Protein AF-A0A2G2GBQ9-F1 (afdb_monomer_lite)

Secondary structure (DSSP, 8-state):
--HHHHHHHHHHHHHHTT-EE---SSEEEEESSSS-SSEEEEEEETTEEEEEEEETTEE-SS-SEEE-SHHHHHHHHHHHHHHHH--------

Radius of gyration: 13.44 Å; chains: 1; bounding box: 28×28×45 Å

pLDDT: mean 84.41, std 14.77, range [45.75, 96.94]

Sequence (93 aa):
MDIELGIIIIKEVARENGFKITDGTSSFQIFKDRVHPESFKVQKKNDDLLIYQWEDEDYGKNCIYSLRSLNDIVKFCNVLIASTDIRGGRTKD

Foldseek 3Di:
DPVQVLVVLLVVLLVVLQWDWDDDDQKIKTHRDPDDPWMWIWGDDPQWTFIFTDDDDGRDPDGPDTHNDPVSSVVVSVVSNVVSPPPPDPPPD

Structure (mmCIF, N/CA/C/O backbone):
data_AF-A0A2G2GBQ9-F1
#
_entry.id   AF-A0A2G2GBQ9-F1
#
loop_
_atom_site.group_PDB
_atom_site.id
_atom_site.type_symbol
_atom_site.label_atom_id
_atom_site.label_alt_id
_atom_site.label_comp_id
_atom_site.label_asym_id
_atom_site.label_entity_id
_atom_site.label_seq_id
_atom_site.pdbx_PDB_ins_code
_atom_site.Cartn_x
_atom_site.Cartn_y
_atom_site.Cartn_z
_atom_site.occupancy
_atom_site.B_iso_or_equiv
_atom_site.auth_seq_id
_atom_site.auth_comp_id
_atom_site.auth_asym_id
_atom_site.auth_atom_id
_atom_site.pdbx_PDB_model_num
ATOM 1 N N . MET A 1 1 ? -11.383 0.765 11.332 1.00 80.75 1 MET A N 1
ATOM 2 C CA . MET A 1 1 ? -10.700 -0.464 10.864 1.00 80.75 1 MET A CA 1
ATOM 3 C C . MET A 1 1 ? -9.450 -0.649 11.704 1.00 80.75 1 MET A C 1
ATOM 5 O O . MET A 1 1 ? -8.893 0.359 12.116 1.00 80.75 1 MET A O 1
ATOM 9 N N . ASP A 1 2 ? -9.006 -1.878 11.966 1.00 88.56 2 ASP A N 1
ATOM 10 C CA . ASP A 1 2 ? -7.669 -2.070 12.539 1.00 88.56 2 ASP A CA 1
ATOM 11 C C . ASP A 1 2 ? -6.616 -1.743 11.465 1.00 88.56 2 ASP A C 1
ATOM 13 O O . ASP A 1 2 ? -6.378 -2.517 10.536 1.00 88.56 2 ASP A O 1
ATOM 17 N N . ILE A 1 3 ? -6.060 -0.532 11.550 1.00 89.75 3 ILE A N 1
ATOM 18 C CA . ILE A 1 3 ? -5.080 -0.011 10.594 1.00 89.75 3 ILE A CA 1
ATOM 19 C C . ILE A 1 3 ? -3.783 -0.814 10.644 1.00 89.75 3 ILE A C 1
ATOM 21 O O . ILE A 1 3 ? -3.172 -1.036 9.600 1.00 89.75 3 ILE A O 1
ATOM 25 N N . GLU A 1 4 ? -3.375 -1.266 11.827 1.00 91.56 4 GLU A N 1
ATOM 26 C CA . GLU A 1 4 ? -2.130 -2.012 11.989 1.00 91.56 4 GLU A CA 1
ATOM 27 C C . GLU A 1 4 ? -2.255 -3.384 11.325 1.00 91.56 4 GLU A C 1
ATOM 29 O O . GLU A 1 4 ? -1.385 -3.774 10.544 1.00 91.56 4 GLU A O 1
ATOM 34 N N . LEU A 1 5 ? -3.395 -4.060 11.520 1.00 92.94 5 LEU A N 1
ATOM 35 C CA . LEU A 1 5 ? -3.709 -5.286 10.787 1.00 92.94 5 LEU A CA 1
ATOM 36 C C . LEU A 1 5 ? -3.717 -5.052 9.270 1.00 92.94 5 LEU A C 1
ATOM 38 O O . LEU A 1 5 ? -3.172 -5.857 8.516 1.00 92.94 5 LEU A O 1
ATOM 42 N N . GLY A 1 6 ? -4.289 -3.939 8.807 1.00 94.50 6 GLY A N 1
ATOM 43 C CA . GLY A 1 6 ? -4.308 -3.606 7.384 1.00 94.50 6 GLY A CA 1
ATOM 44 C C . GLY A 1 6 ? -2.921 -3.391 6.782 1.00 94.50 6 GLY A C 1
ATOM 45 O O . GLY A 1 6 ? -2.635 -3.895 5.697 1.00 94.50 6 GLY A O 1
ATOM 46 N N . ILE A 1 7 ? -2.037 -2.699 7.504 1.00 95.25 7 ILE A N 1
ATOM 47 C CA . ILE A 1 7 ? -0.635 -2.519 7.109 1.00 95.25 7 ILE A CA 1
ATOM 48 C C . ILE A 1 7 ? 0.076 -3.872 7.028 1.00 95.25 7 ILE A C 1
ATOM 50 O O . ILE A 1 7 ? 0.808 -4.108 6.067 1.00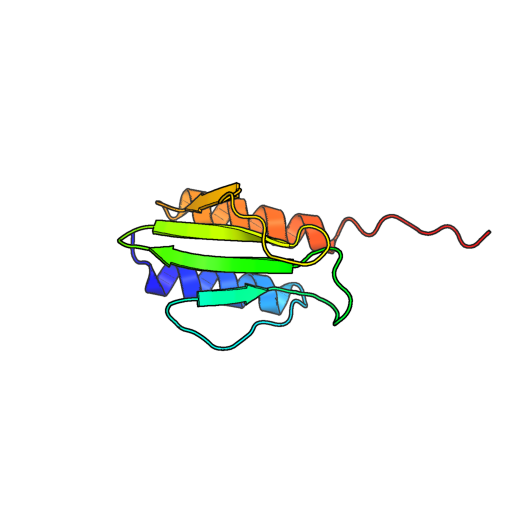 95.25 7 ILE A O 1
ATOM 54 N N . ILE A 1 8 ? -0.145 -4.757 8.005 1.00 95.69 8 ILE A N 1
ATOM 55 C CA . ILE A 1 8 ? 0.436 -6.106 8.017 1.00 95.69 8 ILE A CA 1
ATOM 56 C C . ILE A 1 8 ? -0.008 -6.885 6.776 1.00 95.69 8 ILE A C 1
ATOM 58 O O . ILE A 1 8 ? 0.846 -7.359 6.033 1.00 95.69 8 ILE A O 1
ATOM 62 N N . ILE A 1 9 ? -1.315 -6.942 6.495 1.00 96.50 9 ILE A N 1
ATOM 63 C CA . ILE A 1 9 ? -1.861 -7.667 5.335 1.00 96.50 9 ILE A CA 1
ATOM 64 C C . ILE A 1 9 ? -1.254 -7.149 4.026 1.00 96.50 9 ILE A C 1
ATOM 66 O O . ILE A 1 9 ? -0.759 -7.939 3.226 1.00 96.50 9 ILE A O 1
ATOM 70 N N . ILE A 1 10 ? -1.243 -5.827 3.820 1.00 96.00 10 ILE A N 1
ATOM 71 C CA . ILE A 1 10 ? -0.690 -5.223 2.599 1.00 96.00 10 ILE A CA 1
ATOM 72 C C . ILE A 1 10 ? 0.790 -5.586 2.436 1.00 96.00 10 ILE A C 1
ATOM 74 O O . ILE A 1 10 ? 1.224 -5.907 1.330 1.00 96.00 10 ILE A O 1
ATOM 78 N N . LYS A 1 11 ? 1.571 -5.539 3.524 1.00 95.50 11 LYS A N 1
ATOM 79 C CA . LYS A 1 11 ? 3.004 -5.846 3.478 1.00 95.50 11 LYS A CA 1
ATOM 80 C C . LYS A 1 11 ? 3.276 -7.317 3.184 1.00 95.50 11 LYS A C 1
ATOM 82 O O . LYS A 1 11 ? 4.167 -7.599 2.387 1.00 95.50 11 LYS A O 1
ATOM 87 N N . GLU A 1 12 ? 2.527 -8.234 3.789 1.00 96.44 12 GLU A N 1
ATOM 88 C CA . GLU A 1 12 ? 2.686 -9.668 3.527 1.00 96.44 12 GLU A CA 1
ATOM 89 C C . GLU A 1 12 ? 2.317 -10.010 2.080 1.00 96.44 12 GLU A C 1
ATOM 91 O O . GLU A 1 12 ? 3.147 -10.566 1.365 1.00 96.44 12 GLU A O 1
ATOM 96 N N . VAL A 1 13 ? 1.158 -9.552 1.587 1.00 95.19 13 VAL A N 1
ATOM 97 C CA . VAL A 1 13 ? 0.751 -9.789 0.189 1.00 95.19 13 VAL A CA 1
ATOM 98 C C . VAL A 1 13 ? 1.770 -9.209 -0.793 1.00 95.19 13 VAL A C 1
ATOM 100 O O . VAL A 1 13 ? 2.150 -9.867 -1.762 1.00 95.19 13 VAL A O 1
ATOM 103 N N . ALA A 1 14 ? 2.255 -7.989 -0.552 1.00 93.44 14 ALA A N 1
ATOM 104 C CA . ALA A 1 14 ? 3.278 -7.378 -1.393 1.00 93.44 14 ALA A CA 1
ATOM 105 C C . ALA A 1 14 ? 4.583 -8.203 -1.410 1.00 93.44 14 ALA A C 1
ATOM 107 O O . ALA A 1 14 ? 5.147 -8.432 -2.482 1.00 93.44 14 ALA A O 1
ATOM 108 N N . ARG A 1 15 ? 5.053 -8.692 -0.254 1.00 93.12 15 ARG A N 1
ATOM 109 C CA . ARG A 1 15 ? 6.260 -9.536 -0.164 1.00 93.12 15 ARG A CA 1
ATOM 110 C C . ARG A 1 15 ? 6.093 -10.862 -0.896 1.00 93.12 15 ARG A C 1
ATOM 112 O O . ARG A 1 15 ? 6.982 -11.232 -1.659 1.00 93.12 15 ARG A O 1
ATOM 119 N N . GLU A 1 16 ? 4.963 -11.541 -0.710 1.00 93.25 16 GLU A N 1
ATOM 120 C CA . GLU A 1 16 ? 4.649 -12.800 -1.403 1.00 93.25 16 GLU A CA 1
ATOM 121 C C . GLU A 1 16 ? 4.653 -12.633 -2.926 1.00 93.25 16 GLU A C 1
ATOM 123 O O . GLU A 1 16 ? 5.084 -13.520 -3.659 1.00 93.25 16 GLU A O 1
ATOM 128 N N . ASN A 1 17 ? 4.256 -11.454 -3.403 1.00 89.25 17 ASN A N 1
ATOM 129 C CA . ASN A 1 17 ? 4.235 -11.103 -4.819 1.00 89.25 17 ASN A CA 1
ATOM 130 C C . ASN A 1 17 ? 5.564 -10.510 -5.337 1.00 89.25 17 ASN A C 1
ATOM 132 O O . ASN A 1 17 ? 5.653 -10.039 -6.475 1.00 89.25 17 ASN A O 1
ATOM 136 N N . GLY A 1 18 ? 6.626 -10.537 -4.527 1.00 88.56 18 GLY A N 1
ATOM 137 C CA . GLY A 1 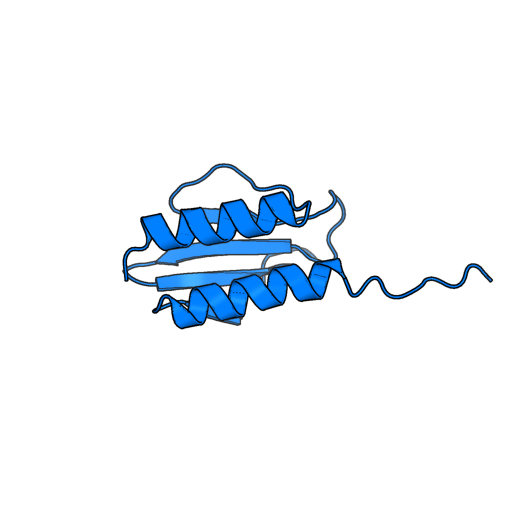18 ? 7.971 -10.125 -4.932 1.00 88.56 18 GLY A CA 1
ATOM 138 C C . GLY A 1 18 ? 8.197 -8.612 -4.974 1.00 88.56 18 GLY A C 1
ATOM 139 O O . GLY A 1 18 ? 9.157 -8.158 -5.601 1.00 88.56 18 GLY A O 1
ATOM 140 N N . PHE A 1 19 ? 7.344 -7.818 -4.323 1.00 90.88 19 PHE A N 1
ATOM 141 C CA . PHE A 1 19 ? 7.631 -6.405 -4.095 1.00 90.88 19 PHE A CA 1
ATOM 142 C C . PHE A 1 19 ? 8.633 -6.223 -2.953 1.00 90.88 19 PHE A C 1
ATOM 144 O O . PHE A 1 19 ? 8.632 -6.930 -1.944 1.00 90.88 19 PHE A O 1
ATOM 151 N N . LYS A 1 20 ? 9.463 -5.197 -3.093 1.00 91.12 20 LYS A N 1
ATOM 152 C CA . LYS A 1 20 ? 10.254 -4.600 -2.022 1.00 91.12 20 LYS A CA 1
ATOM 153 C C . LYS A 1 20 ? 9.408 -3.561 -1.305 1.00 91.12 20 LYS A C 1
ATOM 155 O O . LYS A 1 20 ? 8.574 -2.887 -1.911 1.00 91.12 20 LYS A O 1
ATOM 160 N N . ILE A 1 21 ? 9.650 -3.434 -0.006 1.00 92.88 21 ILE A N 1
ATOM 161 C CA . ILE A 1 21 ? 8.905 -2.533 0.865 1.00 92.88 21 ILE A CA 1
ATOM 162 C C . ILE A 1 21 ? 9.896 -1.711 1.678 1.00 92.88 21 ILE A C 1
ATOM 164 O O . ILE A 1 21 ? 10.850 -2.273 2.214 1.00 92.88 21 ILE A O 1
ATOM 168 N N . THR A 1 22 ? 9.687 -0.398 1.774 1.00 91.69 22 THR A N 1
ATOM 169 C CA . THR A 1 22 ? 10.458 0.428 2.717 1.00 91.69 22 THR A CA 1
ATOM 170 C C . THR A 1 22 ? 9.928 0.265 4.135 1.00 91.69 22 THR A C 1
ATOM 172 O O . THR A 1 22 ? 8.726 0.099 4.353 1.00 91.69 22 THR A O 1
ATOM 175 N N . ASP A 1 23 ? 10.802 0.407 5.123 1.00 81.62 23 ASP A N 1
ATOM 176 C CA . ASP A 1 23 ? 10.364 0.426 6.513 1.00 81.62 23 ASP A CA 1
ATOM 177 C C . ASP A 1 23 ? 9.617 1.721 6.853 1.00 81.62 23 ASP A C 1
ATOM 179 O O . ASP A 1 23 ? 9.914 2.799 6.337 1.00 81.62 23 ASP A O 1
ATOM 183 N N . GLY A 1 24 ? 8.606 1.590 7.713 1.00 85.38 24 GLY A N 1
ATOM 184 C CA . GLY A 1 24 ? 7.751 2.690 8.146 1.00 85.38 24 GLY A CA 1
ATOM 185 C C . GLY A 1 24 ? 6.370 2.220 8.601 1.00 85.38 24 GLY A C 1
ATOM 186 O O . GLY A 1 24 ? 5.776 1.302 8.022 1.00 85.38 24 GLY A O 1
ATOM 187 N N . THR A 1 25 ? 5.878 2.830 9.680 1.00 79.50 25 THR A N 1
ATOM 188 C CA . THR A 1 25 ? 4.567 2.549 10.295 1.00 79.50 25 THR A CA 1
ATOM 189 C C . THR A 1 25 ? 3.503 3.562 9.874 1.00 79.50 25 THR A C 1
ATOM 191 O O . THR A 1 25 ? 2.351 3.200 9.675 1.00 79.50 25 THR A O 1
ATOM 194 N N . SER A 1 26 ? 3.877 4.828 9.678 1.00 88.12 26 SER A N 1
ATOM 195 C CA . SER A 1 26 ? 2.973 5.883 9.196 1.00 88.12 26 SER A CA 1
ATOM 196 C C . SER A 1 26 ? 2.980 6.041 7.675 1.00 88.12 26 SER A C 1
ATOM 198 O O . SER A 1 26 ? 1.991 6.492 7.101 1.00 88.12 26 SER A O 1
ATOM 200 N N . SER A 1 27 ? 4.069 5.670 7.003 1.00 93.06 27 SER A N 1
ATOM 201 C CA . SER A 1 27 ? 4.155 5.649 5.545 1.00 93.06 27 SER A CA 1
ATOM 202 C C . SER A 1 27 ? 5.201 4.644 5.082 1.00 93.06 27 SER A C 1
ATOM 204 O O . SER A 1 27 ? 6.240 4.507 5.721 1.00 93.06 27 SER A O 1
ATOM 206 N N . PHE A 1 28 ? 4.927 3.945 3.984 1.00 93.81 28 PHE A N 1
ATOM 207 C CA . PHE A 1 28 ? 5.861 3.022 3.347 1.00 93.81 28 PHE A CA 1
ATOM 208 C C . PHE A 1 28 ? 5.619 2.961 1.839 1.00 93.81 28 PHE A C 1
ATOM 210 O O . PHE A 1 28 ? 4.546 3.319 1.355 1.00 93.81 28 PHE A O 1
ATOM 217 N N . GLN A 1 29 ? 6.625 2.514 1.099 1.00 93.38 29 GLN A N 1
ATOM 218 C CA . GLN A 1 29 ? 6.570 2.341 -0.347 1.00 93.38 29 GLN A CA 1
ATOM 219 C C . GLN A 1 29 ? 6.583 0.855 -0.695 1.00 93.38 29 GLN A C 1
ATOM 221 O O . GLN A 1 29 ? 7.195 0.069 0.022 1.00 93.38 29 GLN A O 1
ATOM 226 N N . ILE A 1 30 ? 5.928 0.492 -1.793 1.00 92.69 30 ILE A N 1
ATOM 227 C CA . ILE A 1 30 ? 5.841 -0.853 -2.367 1.00 92.69 30 ILE A CA 1
ATOM 228 C C . ILE A 1 30 ? 6.303 -0.745 -3.821 1.00 92.69 30 ILE A C 1
ATOM 230 O O . ILE A 1 30 ? 5.720 0.030 -4.572 1.00 92.69 30 ILE A O 1
ATOM 234 N N . PHE A 1 31 ? 7.340 -1.479 -4.224 1.00 89.44 31 PHE A N 1
ATOM 235 C CA . PHE A 1 31 ? 7.942 -1.362 -5.561 1.00 89.44 31 PHE A CA 1
ATOM 236 C C . PHE A 1 31 ? 8.698 -2.638 -5.948 1.00 89.44 31 PHE A C 1
ATOM 238 O O . PHE A 1 31 ? 9.191 -3.344 -5.075 1.00 89.44 31 PHE A O 1
ATOM 245 N N . LYS A 1 32 ? 8.833 -2.962 -7.239 1.00 80.62 32 LYS A N 1
ATOM 246 C CA . LYS A 1 32 ? 9.597 -4.155 -7.677 1.00 80.62 32 LYS A CA 1
ATOM 247 C C . LYS A 1 32 ? 11.080 -3.872 -7.924 1.00 80.62 32 LYS A C 1
ATOM 249 O O . LYS A 1 32 ? 11.957 -4.530 -7.351 1.00 80.62 32 LYS A O 1
ATOM 254 N N . ASP A 1 33 ? 11.364 -2.845 -8.718 1.00 74.00 33 ASP A N 1
ATOM 255 C CA . ASP A 1 33 ? 12.713 -2.476 -9.153 1.00 74.00 33 ASP A CA 1
ATOM 256 C C . ASP A 1 33 ? 13.039 -1.010 -8.863 1.00 74.00 33 ASP A C 1
ATOM 258 O O . ASP A 1 33 ? 12.160 -0.201 -8.587 1.00 74.00 33 ASP A O 1
ATOM 262 N N . ARG A 1 34 ? 14.334 -0.666 -8.917 1.00 58.97 34 ARG A N 1
ATOM 263 C CA . ARG A 1 34 ? 14.839 0.696 -8.653 1.00 58.97 34 ARG A CA 1
ATOM 264 C C . ARG A 1 34 ? 14.372 1.745 -9.674 1.00 58.97 34 ARG A C 1
ATOM 266 O O . ARG A 1 34 ? 14.648 2.914 -9.463 1.00 58.97 34 ARG A O 1
ATOM 273 N N . VAL A 1 35 ? 13.745 1.336 -10.780 1.00 52.19 35 VAL A N 1
ATOM 274 C CA . VAL A 1 35 ? 13.480 2.192 -11.948 1.00 52.19 35 VAL A CA 1
ATOM 275 C C . VAL A 1 35 ? 12.000 2.135 -12.339 1.00 52.19 35 VAL A C 1
ATOM 277 O O . VAL A 1 35 ? 11.684 1.741 -13.444 1.00 52.19 35 VAL A O 1
ATOM 280 N N . HIS A 1 36 ? 11.106 2.451 -11.399 1.00 61.88 36 HIS A N 1
ATOM 281 C CA . HIS A 1 36 ? 9.917 3.308 -11.582 1.00 61.88 36 HIS A CA 1
ATOM 282 C C . HIS A 1 36 ? 8.914 3.114 -12.759 1.00 61.88 36 HIS A C 1
ATOM 284 O O . HIS A 1 36 ? 8.621 4.096 -13.436 1.00 61.88 36 HIS A O 1
ATOM 290 N N . PRO A 1 37 ? 8.265 1.948 -12.960 1.00 55.59 37 PRO A N 1
ATOM 291 C CA . PRO A 1 37 ? 6.948 1.956 -13.623 1.00 55.59 37 PRO A CA 1
ATOM 292 C C . PRO A 1 37 ? 5.785 1.656 -12.669 1.00 55.59 37 PRO A C 1
ATOM 294 O O . PRO A 1 37 ? 4.667 2.089 -12.918 1.00 55.59 37 PRO A O 1
ATOM 297 N N . GLU A 1 38 ? 6.024 0.945 -11.564 1.00 63.19 38 GLU A N 1
ATOM 298 C CA . GLU A 1 38 ? 4.957 0.497 -10.662 1.00 63.19 38 GLU A CA 1
ATOM 299 C C . GLU A 1 38 ? 5.423 0.544 -9.208 1.00 63.19 38 GLU A C 1
ATOM 301 O O . GLU A 1 38 ? 5.933 -0.433 -8.649 1.00 63.19 38 GLU A O 1
ATOM 306 N N . SER A 1 39 ? 5.251 1.720 -8.606 1.00 84.50 39 SER A N 1
ATOM 307 C CA . SER A 1 39 ? 5.504 1.938 -7.187 1.00 84.50 39 SER A CA 1
ATOM 308 C C . SER A 1 39 ? 4.280 2.568 -6.536 1.00 84.50 39 SER A C 1
ATOM 310 O O . SER A 1 39 ? 3.739 3.556 -7.033 1.00 84.50 39 SER A O 1
ATOM 312 N N . PHE A 1 40 ? 3.860 2.018 -5.401 1.00 92.19 40 PHE A N 1
ATOM 313 C CA . PHE A 1 40 ? 2.804 2.581 -4.568 1.00 92.19 40 PHE A CA 1
ATOM 314 C C . PHE A 1 40 ? 3.400 3.144 -3.287 1.00 92.19 40 PHE A C 1
ATOM 316 O O . PHE A 1 40 ? 4.273 2.532 -2.677 1.00 92.19 40 PHE A O 1
ATOM 323 N N . LYS A 1 41 ? 2.883 4.279 -2.830 1.00 93.69 41 LYS A N 1
ATOM 324 C CA . LYS A 1 41 ? 3.124 4.796 -1.487 1.00 93.69 41 LYS A CA 1
ATOM 325 C C . LYS A 1 41 ? 1.850 4.658 -0.681 1.00 93.69 41 LYS A C 1
ATOM 327 O O . LYS A 1 41 ? 0.801 5.166 -1.063 1.00 93.69 41 LYS A O 1
ATOM 332 N N . VAL A 1 42 ? 1.973 3.999 0.459 1.00 95.19 42 VAL A N 1
ATOM 333 C CA . VAL A 1 42 ? 0.920 3.879 1.458 1.00 95.19 42 VAL A CA 1
ATOM 334 C C . VAL A 1 42 ? 1.198 4.894 2.556 1.00 95.19 42 VAL A C 1
ATOM 336 O O . VAL A 1 42 ? 2.327 5.014 3.041 1.00 95.19 42 VAL A O 1
ATOM 339 N N . GLN A 1 43 ? 0.182 5.651 2.948 1.00 95.44 43 GLN A N 1
ATOM 340 C CA . GLN A 1 43 ? 0.276 6.631 4.019 1.00 95.44 43 GLN A CA 1
ATOM 341 C C . GLN A 1 43 ? -0.932 6.519 4.944 1.00 95.44 43 GLN A C 1
ATOM 343 O O . GLN A 1 43 ? -2.076 6.654 4.518 1.00 95.44 43 GLN A O 1
ATOM 348 N N . LYS A 1 44 ? -0.670 6.315 6.232 1.00 94.44 44 LYS A N 1
ATOM 349 C CA . LYS A 1 44 ? -1.679 6.370 7.285 1.00 94.44 44 LYS A CA 1
ATOM 350 C C . LYS A 1 44 ? -2.112 7.818 7.489 1.00 94.44 44 LYS A C 1
ATOM 352 O O . LYS A 1 44 ? -1.273 8.697 7.708 1.00 94.44 44 LYS A O 1
ATOM 357 N N . LYS A 1 45 ? -3.419 8.067 7.447 1.00 93.56 45 LYS A N 1
ATOM 358 C CA . LYS A 1 45 ? -4.008 9.365 7.783 1.00 93.56 45 LYS A CA 1
ATOM 359 C C . LYS A 1 45 ? -5.322 9.145 8.519 1.00 93.56 45 LYS A C 1
ATOM 361 O O . LYS A 1 45 ? -6.281 8.664 7.929 1.00 93.56 45 LYS A O 1
ATOM 366 N N . ASN A 1 46 ? -5.373 9.552 9.787 1.00 88.69 46 ASN A N 1
ATOM 367 C CA . ASN A 1 46 ? -6.501 9.274 10.679 1.00 88.69 46 ASN A CA 1
ATOM 368 C C . ASN A 1 46 ? -6.805 7.761 10.697 1.00 88.69 46 ASN A C 1
ATOM 370 O O . ASN A 1 46 ? -5.907 6.974 10.999 1.00 88.69 46 ASN A O 1
ATOM 374 N N . ASP A 1 47 ? -8.024 7.378 10.317 1.00 89.06 47 ASP A N 1
ATOM 375 C CA . ASP A 1 47 ? -8.511 5.996 10.256 1.00 89.06 47 ASP A CA 1
ATOM 376 C C . ASP A 1 47 ? -8.455 5.384 8.843 1.00 89.06 47 ASP A C 1
ATOM 378 O O . ASP A 1 47 ? -9.039 4.324 8.609 1.00 89.06 47 ASP A O 1
ATOM 382 N N . ASP A 1 48 ? -7.740 6.032 7.916 1.00 92.94 48 ASP A N 1
ATOM 383 C CA . ASP A 1 48 ? -7.624 5.622 6.518 1.00 92.94 48 ASP A CA 1
ATOM 384 C C . ASP A 1 48 ? -6.168 5.263 6.167 1.00 92.94 48 ASP A C 1
ATOM 386 O O . ASP A 1 48 ? -5.204 5.876 6.649 1.00 92.94 48 ASP A O 1
ATOM 390 N N . LEU A 1 49 ? -6.005 4.310 5.246 1.00 95.69 49 LEU A N 1
ATOM 391 C CA . LEU A 1 49 ? -4.764 4.142 4.487 1.00 95.69 49 LEU A CA 1
ATOM 392 C C . LEU A 1 49 ? -4.939 4.774 3.109 1.00 95.69 49 LEU A C 1
ATOM 394 O O . LEU A 1 49 ? -5.804 4.374 2.334 1.00 95.69 49 LEU A O 1
ATOM 398 N N . LEU A 1 50 ? -4.118 5.771 2.810 1.00 96.00 50 LEU A N 1
ATOM 399 C CA . LEU A 1 50 ? -4.113 6.469 1.533 1.00 96.00 50 LEU A CA 1
ATOM 400 C C . LEU A 1 50 ? -3.053 5.863 0.624 1.00 96.00 50 LEU A C 1
ATOM 402 O O . LEU A 1 50 ? -1.904 5.695 1.035 1.00 96.00 50 LEU A O 1
ATOM 406 N N . ILE A 1 51 ? -3.448 5.550 -0.602 1.00 95.25 51 ILE A N 1
ATOM 407 C CA . ILE A 1 51 ? -2.585 4.980 -1.626 1.00 95.25 51 ILE A CA 1
ATOM 408 C C . ILE A 1 51 ? -2.312 6.042 -2.677 1.00 95.25 51 ILE A C 1
ATOM 410 O O . ILE A 1 51 ? -3.235 6.626 -3.244 1.00 95.25 51 ILE A O 1
ATOM 414 N N . TYR A 1 52 ? -1.036 6.243 -2.959 1.00 93.50 52 TYR A N 1
ATOM 415 C CA . TYR A 1 52 ? -0.537 7.094 -4.025 1.00 93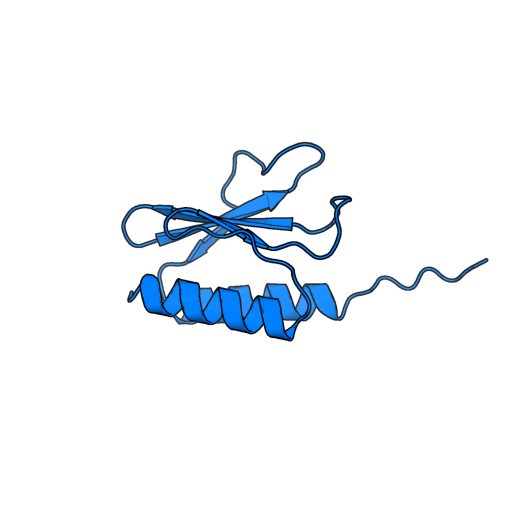.50 52 TYR A CA 1
ATOM 416 C C . TYR A 1 52 ? 0.247 6.228 -5.001 1.00 93.50 52 TYR A C 1
ATOM 418 O O . TYR A 1 52 ? 0.938 5.298 -4.583 1.00 93.50 52 TYR A O 1
ATOM 426 N N . GLN A 1 53 ? 0.152 6.531 -6.287 1.00 90.25 53 GLN A N 1
ATOM 427 C CA . GLN A 1 53 ? 0.940 5.875 -7.323 1.00 90.25 53 GLN A CA 1
ATOM 428 C C . GLN A 1 53 ? 2.069 6.799 -7.763 1.00 90.25 53 GLN A C 1
ATOM 430 O O . GLN A 1 53 ? 1.927 8.021 -7.744 1.00 90.25 53 GLN A O 1
ATOM 435 N N . TRP A 1 54 ? 3.206 6.201 -8.097 1.00 85.69 54 TRP A N 1
ATOM 436 C CA . TRP A 1 54 ? 4.305 6.906 -8.732 1.00 85.69 54 TRP A CA 1
ATOM 437 C C . TRP A 1 54 ? 3.903 7.345 -10.143 1.00 85.69 54 TRP A C 1
ATOM 439 O O . TRP A 1 54 ? 3.527 6.511 -10.964 1.00 85.69 54 TRP A O 1
ATOM 449 N N . GLU A 1 55 ? 3.992 8.642 -10.404 1.00 77.88 55 GLU A N 1
ATOM 450 C CA . GLU A 1 55 ? 3.740 9.289 -11.687 1.00 77.88 55 GLU A CA 1
ATOM 451 C C . GLU A 1 55 ? 5.026 10.020 -12.089 1.00 77.88 55 GLU A C 1
ATOM 453 O O . GLU A 1 55 ? 5.417 10.990 -11.440 1.00 77.88 55 GLU A O 1
ATOM 458 N N . 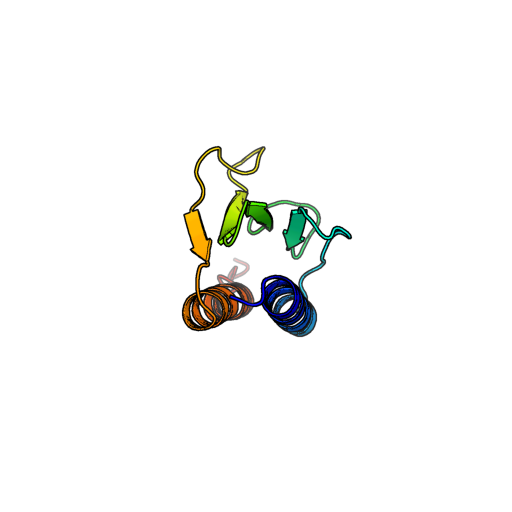ASP A 1 56 ? 5.690 9.529 -13.139 1.00 73.19 56 ASP A N 1
ATOM 459 C CA . ASP A 1 56 ? 6.945 10.047 -13.700 1.00 73.19 56 ASP A CA 1
ATOM 460 C C . ASP A 1 56 ? 8.100 10.174 -12.684 1.00 73.19 56 ASP A C 1
ATOM 462 O O . ASP A 1 56 ? 8.974 9.303 -12.612 1.00 73.19 56 ASP A O 1
ATOM 466 N N . GLU A 1 57 ? 8.096 11.239 -11.881 1.00 74.88 57 GLU A N 1
ATOM 467 C CA . GLU A 1 57 ? 9.182 11.664 -10.991 1.00 74.88 57 GLU A CA 1
ATOM 468 C C . GLU A 1 57 ? 8.781 11.769 -9.505 1.00 74.88 57 GLU A C 1
ATOM 470 O O . GLU A 1 57 ? 9.656 11.973 -8.661 1.00 74.88 57 GLU A O 1
ATOM 475 N N . ASP A 1 58 ? 7.497 11.621 -9.154 1.00 78.38 58 ASP A N 1
ATOM 476 C CA . ASP A 1 58 ? 7.034 11.645 -7.757 1.00 78.38 58 ASP A CA 1
ATOM 477 C C . ASP A 1 58 ? 5.782 10.774 -7.556 1.00 78.38 58 ASP A C 1
ATOM 479 O O . ASP A 1 58 ? 5.120 10.346 -8.496 1.00 78.38 58 ASP A O 1
ATOM 483 N N . TYR A 1 59 ? 5.410 10.520 -6.305 1.00 78.06 59 TYR A N 1
ATOM 484 C CA . TYR A 1 59 ? 4.067 10.052 -5.991 1.00 78.06 59 TYR A CA 1
ATOM 485 C C . TYR A 1 59 ? 3.095 11.203 -6.244 1.00 78.06 59 TYR A C 1
ATOM 487 O O . TYR A 1 59 ? 3.171 12.233 -5.571 1.00 78.06 59 TYR A O 1
ATOM 495 N N . GLY A 1 60 ? 2.194 11.034 -7.216 1.00 72.56 60 GLY A N 1
ATOM 496 C CA . GLY A 1 60 ? 1.246 12.071 -7.616 1.00 72.56 60 GLY A CA 1
ATOM 497 C C . GLY A 1 60 ? 0.530 12.698 -6.413 1.00 72.56 60 GLY A C 1
ATOM 498 O O . GLY A 1 60 ? 0.300 12.060 -5.383 1.00 72.56 60 GLY A O 1
ATOM 499 N N . LYS A 1 61 ? 0.144 13.976 -6.518 1.00 76.00 61 LYS A N 1
ATOM 500 C CA . LYS A 1 61 ? -0.505 14.707 -5.404 1.00 76.00 61 LYS A CA 1
ATOM 501 C C . LYS A 1 61 ? -1.843 14.094 -4.983 1.00 76.00 61 LYS A C 1
ATOM 503 O O . LYS A 1 61 ? -2.309 14.326 -3.865 1.00 76.00 61 LYS A O 1
ATOM 508 N N . ASN A 1 62 ? -2.465 13.339 -5.882 1.00 83.56 62 ASN A N 1
ATOM 509 C CA . ASN A 1 62 ? -3.783 12.771 -5.689 1.00 83.56 62 ASN A CA 1
ATOM 510 C C . ASN A 1 62 ? -3.679 11.349 -5.143 1.00 83.56 62 ASN A C 1
ATOM 512 O O . ASN A 1 62 ? -3.037 10.473 -5.714 1.00 83.56 62 ASN A O 1
ATOM 516 N N . CYS A 1 63 ? -4.363 11.129 -4.026 1.00 90.12 63 CYS A N 1
ATOM 517 C CA . CYS A 1 63 ? -4.604 9.796 -3.507 1.00 90.12 63 CYS A CA 1
ATOM 518 C C . CYS A 1 63 ? -5.503 9.040 -4.495 1.00 90.12 63 CYS A C 1
ATOM 520 O O . CYS A 1 63 ? -6.614 9.495 -4.771 1.00 90.12 63 CYS A O 1
ATOM 522 N N . ILE A 1 64 ? -5.052 7.886 -4.985 1.00 92.81 64 ILE A N 1
ATOM 523 C CA . ILE A 1 64 ? -5.818 7.056 -5.923 1.00 92.81 64 ILE A CA 1
ATOM 524 C C . ILE A 1 64 ? -6.790 6.117 -5.199 1.00 92.81 64 ILE A C 1
ATOM 526 O O . ILE A 1 64 ? -7.883 5.869 -5.701 1.00 92.81 64 ILE A O 1
ATOM 530 N N . TYR A 1 65 ? -6.448 5.662 -3.985 1.00 94.38 65 TYR A N 1
ATOM 531 C CA . TYR A 1 65 ? -7.335 4.842 -3.152 1.00 94.38 65 TYR A CA 1
ATOM 532 C C . TYR A 1 65 ? -7.287 5.262 -1.685 1.00 94.38 65 TYR A C 1
ATOM 534 O O . TYR A 1 65 ? -6.213 5.422 -1.115 1.00 94.38 65 TYR A O 1
ATOM 542 N N . SER A 1 66 ? -8.454 5.375 -1.056 1.00 95.50 66 SER A N 1
ATOM 543 C CA . SER A 1 66 ? -8.601 5.555 0.391 1.00 95.50 66 SER A CA 1
ATOM 544 C C . SER A 1 66 ? -9.207 4.278 0.967 1.00 95.50 66 SER A C 1
ATOM 546 O O . SER A 1 66 ? -10.366 3.963 0.700 1.00 95.50 66 SER A O 1
ATOM 548 N N . LEU A 1 67 ? -8.403 3.506 1.698 1.00 96.50 67 LEU A N 1
ATOM 549 C CA . LEU A 1 67 ? -8.808 2.222 2.265 1.00 96.50 67 LEU A CA 1
ATOM 550 C C . LEU A 1 67 ? -9.358 2.451 3.673 1.00 96.50 67 LEU A C 1
ATOM 552 O O . LEU A 1 67 ? -8.610 2.836 4.575 1.00 96.50 67 LEU A O 1
ATOM 556 N N . ARG A 1 68 ? -10.662 2.216 3.849 1.00 95.06 68 ARG A N 1
ATOM 557 C CA . ARG A 1 68 ? -11.391 2.479 5.107 1.00 95.06 68 ARG A CA 1
ATOM 558 C C . ARG A 1 68 ? -11.911 1.214 5.774 1.00 95.06 68 ARG A C 1
ATOM 560 O O . ARG A 1 68 ? -12.370 1.231 6.917 1.00 95.06 68 ARG A O 1
ATOM 567 N N . SER A 1 69 ? -11.872 0.109 5.042 1.00 95.50 69 SER A N 1
ATOM 568 C CA . SER A 1 69 ? -12.387 -1.183 5.461 1.00 95.50 69 SER A CA 1
ATOM 569 C C . SER A 1 69 ? -11.461 -2.315 5.029 1.00 95.50 69 SER A C 1
ATOM 571 O O . SER A 1 69 ? -10.661 -2.179 4.101 1.00 95.50 69 SER A O 1
ATOM 573 N N . LEU A 1 70 ? -11.625 -3.478 5.662 1.00 94.62 70 LEU A N 1
ATOM 574 C CA . LEU A 1 70 ? -10.915 -4.693 5.265 1.00 94.62 70 LEU A CA 1
ATOM 575 C C . LEU A 1 70 ? -11.201 -5.075 3.804 1.00 94.62 70 LEU A C 1
ATOM 577 O O . LEU A 1 70 ? -10.315 -5.553 3.107 1.00 94.62 70 LEU A O 1
ATOM 581 N N . ASN A 1 71 ? -12.415 -4.811 3.315 1.00 96.19 71 ASN A N 1
ATOM 582 C CA . ASN A 1 71 ? -12.770 -5.054 1.919 1.00 96.19 71 ASN A CA 1
ATOM 583 C C . ASN A 1 71 ? -11.943 -4.184 0.958 1.00 96.19 71 ASN A C 1
ATOM 585 O O . ASN A 1 71 ? -11.526 -4.652 -0.097 1.00 96.19 71 ASN A O 1
ATOM 589 N N . ASP A 1 72 ? -11.667 -2.931 1.324 1.00 96.94 72 ASP A N 1
ATOM 590 C CA . ASP A 1 72 ? -10.822 -2.052 0.508 1.00 96.94 72 ASP A CA 1
ATOM 591 C C . ASP A 1 72 ? -9.369 -2.534 0.503 1.00 96.94 72 ASP A C 1
ATOM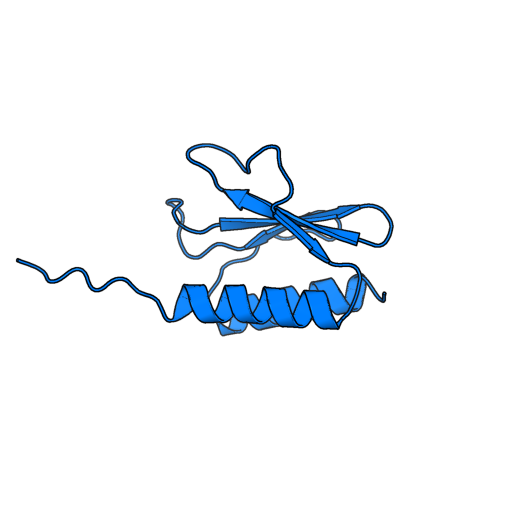 593 O O . ASP A 1 72 ? -8.732 -2.539 -0.548 1.00 96.94 72 ASP A O 1
ATOM 597 N N . ILE A 1 73 ? -8.872 -3.024 1.646 1.00 96.31 73 ILE A N 1
ATOM 598 C CA . ILE A 1 73 ? -7.552 -3.664 1.732 1.00 96.31 73 ILE A CA 1
ATOM 599 C C . ILE A 1 73 ? -7.473 -4.864 0.791 1.00 96.31 73 ILE A C 1
ATOM 601 O O . ILE A 1 73 ? -6.527 -4.957 0.015 1.00 96.31 73 ILE A O 1
ATOM 605 N N . VAL A 1 74 ? -8.468 -5.754 0.818 1.00 96.50 74 VAL A N 1
ATOM 606 C CA . VAL A 1 74 ? -8.504 -6.935 -0.060 1.00 96.50 74 VAL A CA 1
ATOM 607 C C . VAL A 1 74 ? -8.519 -6.523 -1.533 1.00 96.50 74 VAL A C 1
ATOM 609 O O . VAL A 1 74 ? -7.769 -7.076 -2.334 1.00 96.50 74 VAL A O 1
ATOM 612 N N . LYS A 1 75 ? -9.308 -5.509 -1.904 1.00 96.69 75 LYS A N 1
ATOM 613 C CA . LYS A 1 75 ? -9.313 -4.980 -3.278 1.00 96.69 75 LYS A CA 1
ATOM 614 C C . LYS A 1 75 ? -7.952 -4.423 -3.681 1.00 96.69 75 LYS A C 1
ATOM 616 O O . LYS A 1 75 ? -7.499 -4.696 -4.787 1.00 96.69 75 LYS A O 1
ATOM 621 N N . PHE A 1 76 ? -7.288 -3.679 -2.799 1.00 95.69 76 PHE A N 1
ATOM 622 C CA . PHE A 1 76 ? -5.948 -3.170 -3.078 1.00 95.69 76 PHE A CA 1
ATOM 623 C C . PHE A 1 76 ? -4.911 -4.300 -3.180 1.00 95.69 76 PHE A C 1
ATOM 625 O O . PHE A 1 76 ? -4.060 -4.275 -4.063 1.00 95.69 76 PHE A O 1
ATOM 632 N N . CYS A 1 77 ? -5.025 -5.341 -2.356 1.00 95.31 77 CYS A N 1
ATOM 633 C CA . CYS A 1 77 ? -4.201 -6.545 -2.472 1.00 95.31 77 CYS A CA 1
ATOM 634 C C . CYS A 1 77 ? -4.386 -7.2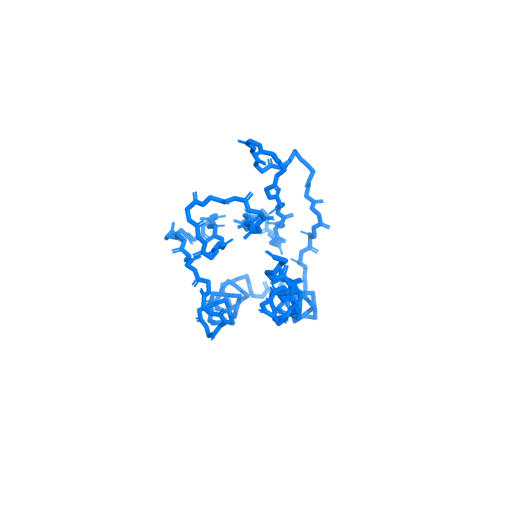26 -3.836 1.00 95.31 77 CYS A C 1
ATOM 636 O O . CYS A 1 77 ? -3.404 -7.609 -4.463 1.00 95.31 77 CYS A O 1
ATOM 638 N N . ASN A 1 78 ? -5.617 -7.292 -4.351 1.00 94.56 78 ASN A N 1
ATOM 639 C CA . ASN A 1 78 ? -5.870 -7.799 -5.701 1.00 94.56 78 ASN A CA 1
ATOM 640 C C . ASN A 1 78 ? -5.230 -6.925 -6.790 1.00 94.56 78 ASN A C 1
ATOM 642 O O . ASN A 1 78 ? -4.800 -7.466 -7.803 1.00 94.56 78 ASN A O 1
ATOM 646 N N . VAL A 1 79 ? -5.124 -5.604 -6.594 1.00 91.75 79 VAL A N 1
ATOM 647 C CA . VAL A 1 79 ? -4.371 -4.724 -7.509 1.00 91.75 79 VAL A CA 1
ATOM 648 C C . VAL A 1 79 ? -2.885 -5.079 -7.499 1.00 91.75 79 VAL A C 1
ATOM 650 O O . VAL A 1 79 ? -2.298 -5.200 -8.569 1.00 91.75 79 VAL A O 1
ATOM 653 N N . LEU A 1 80 ? -2.293 -5.292 -6.318 1.00 90.38 80 LEU A N 1
ATOM 654 C CA . LEU A 1 80 ? -0.890 -5.705 -6.195 1.00 90.38 80 LEU A CA 1
ATOM 655 C C . LEU A 1 80 ? -0.628 -7.050 -6.881 1.00 90.38 80 LEU A C 1
ATOM 657 O O . LEU A 1 80 ? 0.379 -7.192 -7.562 1.00 90.38 80 LEU A O 1
ATOM 661 N N . ILE A 1 81 ? -1.529 -8.021 -6.721 1.00 90.81 81 ILE A N 1
ATOM 662 C CA . ILE A 1 81 ? -1.434 -9.331 -7.383 1.00 90.81 81 ILE A CA 1
ATOM 663 C C . ILE A 1 81 ? -1.600 -9.175 -8.903 1.00 90.81 81 ILE A C 1
ATOM 665 O O . ILE A 1 81 ? -0.827 -9.709 -9.687 1.00 90.81 81 ILE A O 1
ATOM 669 N N . ALA A 1 82 ? -2.577 -8.391 -9.357 1.00 86.75 82 ALA A N 1
ATOM 670 C CA . ALA A 1 82 ? -2.794 -8.197 -10.787 1.00 86.75 82 ALA A CA 1
ATOM 671 C C . ALA A 1 82 ? -1.606 -7.494 -11.466 1.00 86.75 82 ALA A C 1
ATOM 673 O O . ALA A 1 82 ? -1.240 -7.852 -12.585 1.00 86.75 82 ALA A O 1
ATOM 674 N N . SER A 1 83 ? -0.961 -6.532 -10.797 1.00 78.81 83 SER A N 1
ATOM 675 C CA . SER A 1 83 ? 0.218 -5.863 -11.355 1.00 78.81 83 SER A CA 1
ATOM 676 C C . SER A 1 83 ? 1.454 -6.766 -11.396 1.00 78.81 83 SER A C 1
ATOM 678 O O . SER A 1 83 ? 2.412 -6.480 -12.113 1.00 78.81 83 SER A O 1
ATOM 680 N N . THR A 1 84 ? 1.462 -7.903 -10.687 1.00 70.31 84 THR A N 1
ATOM 681 C CA . THR A 1 84 ? 2.582 -8.846 -10.771 1.00 70.31 84 THR A CA 1
ATOM 682 C C . THR A 1 84 ? 2.497 -9.823 -11.925 1.00 70.31 84 THR A C 1
ATOM 684 O O . THR A 1 84 ? 3.549 -10.143 -12.499 1.00 70.31 84 THR A O 1
ATOM 687 N N . ASP A 1 85 ? 1.281 -10.225 -12.280 1.00 58.44 85 ASP A N 1
ATOM 688 C CA . ASP A 1 85 ? 0.998 -11.193 -13.337 1.00 58.44 85 ASP A CA 1
ATOM 689 C C . ASP A 1 85 ? 0.886 -10.553 -14.727 1.00 58.44 85 ASP A C 1
ATOM 691 O O . ASP A 1 85 ? 1.224 -11.188 -15.730 1.00 58.44 85 ASP A O 1
ATOM 695 N N . ILE A 1 86 ? 0.509 -9.273 -14.820 1.00 54.06 86 ILE A N 1
ATOM 696 C CA . ILE A 1 86 ? 0.445 -8.540 -16.094 1.00 54.06 86 ILE A CA 1
ATOM 697 C C . ILE A 1 86 ? 1.847 -8.025 -16.467 1.00 54.06 86 ILE A C 1
ATOM 699 O O . ILE A 1 86 ? 2.112 -6.831 -16.568 1.00 54.06 86 ILE A O 1
ATOM 703 N N . ARG A 1 87 ? 2.793 -8.937 -16.719 1.00 53.12 87 ARG A N 1
ATOM 704 C CA . ARG A 1 87 ? 3.985 -8.578 -17.500 1.00 53.12 87 ARG A CA 1
ATOM 705 C C . ARG A 1 87 ? 3.546 -8.440 -18.951 1.00 53.12 87 ARG A C 1
ATOM 707 O O . ARG A 1 87 ? 3.324 -9.445 -19.622 1.00 53.12 87 ARG A O 1
ATOM 714 N N . GLY A 1 88 ? 3.441 -7.209 -19.448 1.00 49.03 88 GLY A N 1
ATOM 715 C CA . GLY A 1 88 ? 3.350 -6.968 -20.886 1.00 49.03 88 GLY A CA 1
ATOM 716 C C . GLY A 1 88 ? 4.517 -7.673 -21.576 1.00 49.03 88 GLY A C 1
ATOM 717 O O . GLY A 1 88 ? 5.678 -7.324 -21.350 1.00 49.03 88 GLY A O 1
ATOM 718 N N . GLY A 1 89 ? 4.222 -8.718 -22.351 1.00 46.97 89 GLY A N 1
ATOM 719 C CA . GLY A 1 89 ? 5.226 -9.457 -23.098 1.00 46.97 89 GLY A CA 1
ATOM 720 C C . GLY A 1 89 ? 5.945 -8.504 -24.041 1.00 46.97 89 GLY A C 1
ATOM 721 O O . GLY A 1 89 ? 5.390 -8.092 -25.053 1.00 46.97 89 GLY A O 1
ATOM 722 N N . ARG A 1 90 ? 7.190 -8.144 -23.722 1.00 50.69 90 ARG A N 1
ATOM 723 C CA . ARG A 1 90 ? 8.118 -7.670 -24.744 1.00 50.69 90 ARG A CA 1
ATOM 724 C C . ARG A 1 90 ? 8.446 -8.880 -25.603 1.00 50.69 90 ARG A C 1
ATOM 726 O O . ARG A 1 90 ? 9.327 -9.665 -25.251 1.00 50.69 90 ARG A O 1
ATOM 733 N N . THR A 1 91 ? 7.714 -9.050 -26.698 1.00 47.66 91 THR A N 1
ATOM 734 C CA . THR A 1 91 ? 8.219 -9.814 -27.834 1.00 47.66 91 THR A CA 1
ATOM 735 C C . THR A 1 91 ? 9.548 -9.159 -28.191 1.00 47.66 91 THR A C 1
ATOM 737 O O . THR A 1 91 ? 9.595 -7.970 -28.505 1.00 47.66 91 THR A O 1
ATOM 740 N N . LYS A 1 92 ? 10.650 -9.880 -27.975 1.00 46.53 92 LYS A N 1
ATOM 741 C CA . LYS A 1 92 ? 11.931 -9.497 -28.558 1.00 46.53 92 LYS A CA 1
ATOM 742 C C . LYS A 1 92 ? 11.752 -9.679 -30.060 1.00 46.53 92 LYS A C 1
ATOM 744 O O . LYS A 1 92 ? 11.745 -10.824 -30.507 1.00 46.53 92 LYS A O 1
ATOM 749 N N . ASP A 1 93 ? 11.515 -8.580 -30.764 1.00 45.75 93 ASP A N 1
ATOM 750 C CA . ASP A 1 93 ? 11.792 -8.503 -32.198 1.00 45.75 93 ASP A CA 1
ATOM 751 C C . ASP A 1 93 ? 13.309 -8.595 -32.426 1.00 45.75 93 ASP A C 1
ATOM 753 O O . ASP A 1 93 ? 14.071 -8.011 -31.611 1.00 45.75 93 ASP A O 1
#